Protein AF-A0A914CKJ9-F1 (afdb_monomer)

Structure (mmCIF, N/CA/C/O backbone):
data_AF-A0A914CKJ9-F1
#
_entry.id   AF-A0A914CKJ9-F1
#
loop_
_atom_site.group_PDB
_atom_site.id
_atom_site.type_symbol
_atom_site.label_atom_id
_atom_site.label_alt_id
_atom_site.label_comp_id
_atom_site.label_asym_id
_atom_site.label_entity_id
_atom_site.label_seq_id
_atom_site.pdbx_PDB_ins_code
_atom_site.Cartn_x
_atom_site.Cartn_y
_atom_site.Cartn_z
_atom_site.occupancy
_atom_site.B_iso_or_equiv
_atom_site.auth_seq_id
_atom_site.auth_comp_id
_atom_site.auth_asym_id
_atom_site.auth_atom_id
_atom_site.pdbx_PDB_model_num
ATOM 1 N N . MET A 1 1 ? 45.058 4.987 -1.884 1.00 44.88 1 MET A N 1
ATOM 2 C CA . MET A 1 1 ? 43.680 5.523 -1.889 1.00 44.88 1 MET A CA 1
ATOM 3 C C . MET A 1 1 ? 42.873 4.669 -2.861 1.00 44.88 1 MET A C 1
ATOM 5 O O . MET A 1 1 ? 43.163 4.696 -4.047 1.00 44.88 1 MET A O 1
ATOM 9 N N . LEU A 1 2 ? 41.996 3.793 -2.358 1.00 45.09 2 LEU A N 1
ATOM 10 C CA . LEU A 1 2 ? 41.260 2.826 -3.183 1.00 45.09 2 LEU A CA 1
ATOM 11 C C . LEU A 1 2 ? 40.120 3.542 -3.918 1.00 45.09 2 LEU A C 1
ATOM 13 O O . LEU A 1 2 ? 39.267 4.156 -3.279 1.00 45.09 2 LEU A O 1
ATOM 17 N N . CYS A 1 3 ? 40.099 3.465 -5.250 1.00 52.66 3 CYS A N 1
ATOM 18 C CA . CYS A 1 3 ? 38.950 3.884 -6.048 1.00 52.66 3 CYS A CA 1
ATOM 19 C C . CYS A 1 3 ? 37.725 3.051 -5.636 1.00 52.66 3 CYS A C 1
ATOM 21 O O . CYS A 1 3 ? 37.633 1.871 -5.970 1.00 52.66 3 CYS A O 1
ATOM 23 N N . MET A 1 4 ? 36.780 3.643 -4.900 1.00 56.75 4 MET A N 1
ATOM 24 C CA . MET A 1 4 ? 35.483 3.007 -4.672 1.00 56.75 4 MET A CA 1
ATOM 25 C C . MET A 1 4 ? 34.644 3.090 -5.951 1.00 56.75 4 MET A C 1
ATOM 27 O O . MET A 1 4 ? 34.432 4.169 -6.508 1.00 56.75 4 MET A O 1
ATOM 31 N N . ASN A 1 5 ? 34.157 1.937 -6.413 1.00 56.31 5 ASN A N 1
ATOM 32 C CA . ASN A 1 5 ? 33.267 1.830 -7.567 1.00 56.31 5 ASN A CA 1
ATOM 33 C C . ASN A 1 5 ? 31.988 2.648 -7.335 1.00 56.31 5 ASN A C 1
ATOM 35 O O . ASN A 1 5 ? 31.216 2.340 -6.427 1.00 56.31 5 ASN A O 1
ATOM 39 N N . LYS A 1 6 ? 31.719 3.639 -8.199 1.00 57.25 6 LYS A N 1
ATOM 40 C CA . LYS A 1 6 ? 30.502 4.480 -8.160 1.00 57.25 6 LYS A CA 1
ATOM 41 C C . LYS A 1 6 ? 29.202 3.660 -8.088 1.00 57.25 6 LYS A C 1
ATOM 43 O O . LYS A 1 6 ? 28.239 4.115 -7.481 1.00 57.25 6 LYS A O 1
ATOM 48 N N . SER A 1 7 ? 29.182 2.449 -8.650 1.00 64.38 7 SER A N 1
ATOM 49 C CA . SER A 1 7 ? 28.026 1.541 -8.596 1.00 64.38 7 SER A CA 1
ATOM 50 C C . SER A 1 7 ? 27.798 0.903 -7.219 1.00 64.38 7 SER A C 1
ATOM 52 O O . SER A 1 7 ? 26.653 0.670 -6.858 1.00 64.38 7 SER A O 1
ATOM 54 N N . LYS A 1 8 ? 28.850 0.671 -6.413 1.00 64.19 8 LYS A N 1
ATOM 55 C CA . LYS A 1 8 ? 28.698 0.142 -5.041 1.00 64.19 8 LYS A CA 1
ATOM 56 C C . LYS A 1 8 ? 28.064 1.175 -4.110 1.00 64.19 8 LYS A C 1
ATOM 58 O O . LYS A 1 8 ? 27.180 0.829 -3.339 1.00 64.19 8 LYS A O 1
ATOM 63 N N . LYS A 1 9 ? 28.460 2.445 -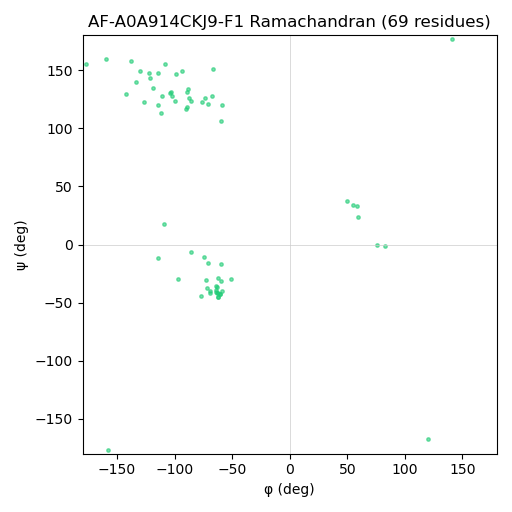4.247 1.00 71.25 9 LYS A N 1
ATOM 64 C CA . LYS A 1 9 ? 27.898 3.546 -3.455 1.00 71.25 9 LYS A CA 1
ATOM 65 C C . LYS A 1 9 ? 26.404 3.762 -3.741 1.00 71.25 9 LYS A C 1
ATOM 67 O O . LYS A 1 9 ? 25.626 3.928 -2.815 1.00 71.25 9 LYS A O 1
ATOM 72 N N . LYS A 1 10 ? 25.993 3.677 -5.014 1.00 75.44 10 LYS A N 1
ATOM 73 C CA . LYS A 1 10 ? 24.577 3.792 -5.407 1.00 75.44 10 LYS A CA 1
ATOM 74 C C . LYS A 1 10 ? 23.693 2.670 -4.857 1.00 75.44 10 LYS A C 1
ATOM 76 O O . LYS A 1 10 ? 22.545 2.934 -4.527 1.00 75.44 10 LYS A O 1
ATOM 81 N N . ASN A 1 11 ? 24.210 1.445 -4.766 1.00 80.25 11 ASN A N 1
ATOM 82 C CA . ASN A 1 11 ? 23.441 0.333 -4.205 1.00 80.25 11 ASN A CA 1
ATOM 83 C C . ASN A 1 11 ? 23.272 0.467 -2.686 1.00 80.25 11 ASN A C 1
ATOM 85 O O . ASN A 1 11 ? 22.179 0.223 -2.197 1.00 80.25 11 ASN A O 1
ATOM 89 N N . GLN A 1 12 ? 24.295 0.948 -1.970 1.00 85.06 12 GLN A N 1
ATOM 90 C CA . GLN A 1 12 ? 24.179 1.240 -0.535 1.00 85.06 12 GLN A CA 1
ATOM 91 C C . GLN A 1 12 ? 23.139 2.334 -0.254 1.00 85.06 12 GLN A C 1
ATOM 93 O O . GLN A 1 12 ? 22.268 2.147 0.586 1.00 85.06 12 GLN A O 1
ATOM 98 N N . GLU A 1 13 ? 23.153 3.430 -1.020 1.00 87.69 13 GLU A N 1
ATOM 99 C CA . GLU A 1 13 ? 22.148 4.502 -0.895 1.00 87.69 13 GLU A CA 1
ATOM 100 C C . GLU A 1 13 ? 20.715 4.017 -1.201 1.00 87.69 13 GLU A C 1
ATOM 102 O O . GLU A 1 13 ? 19.741 4.583 -0.703 1.00 87.69 13 GLU A O 1
ATOM 107 N N . LEU A 1 14 ? 20.564 2.994 -2.048 1.00 90.44 14 LEU A N 1
ATOM 108 C CA . LEU A 1 14 ? 19.268 2.390 -2.354 1.00 90.44 14 LEU A CA 1
ATOM 109 C C . LEU A 1 14 ? 18.802 1.469 -1.217 1.00 90.44 14 LEU A C 1
ATOM 111 O O . LEU A 1 14 ? 17.643 1.551 -0.817 1.00 90.44 14 LEU A O 1
ATOM 115 N N . GLU A 1 15 ? 19.697 0.638 -0.682 1.00 92.44 15 GLU A N 1
ATOM 116 C CA . GLU A 1 15 ? 19.430 -0.247 0.460 1.00 92.44 15 GLU A CA 1
ATOM 117 C C . GLU A 1 15 ? 19.039 0.546 1.712 1.00 92.44 15 GLU A C 1
ATOM 119 O O . GLU A 1 15 ? 18.051 0.208 2.359 1.00 92.44 15 GLU A O 1
ATOM 124 N N . GLU A 1 16 ? 19.728 1.653 2.004 1.00 93.75 16 GLU A N 1
ATOM 125 C CA . GLU A 1 16 ? 19.385 2.550 3.117 1.00 93.75 16 GLU A CA 1
ATOM 126 C C . GLU A 1 16 ? 17.964 3.118 2.981 1.00 93.75 16 GLU A C 1
ATOM 128 O O . GLU A 1 16 ? 17.217 3.186 3.958 1.00 93.75 16 GLU A O 1
ATOM 133 N N . LYS A 1 17 ? 17.550 3.479 1.759 1.00 93.19 17 LYS A N 1
ATOM 134 C CA . LYS A 1 17 ? 16.189 3.969 1.496 1.00 93.19 17 LYS A CA 1
ATOM 135 C C . LYS A 1 17 ? 15.137 2.878 1.649 1.00 93.19 17 LYS A C 1
ATOM 137 O O . LYS A 1 17 ? 14.082 3.155 2.210 1.00 93.19 17 LYS A O 1
ATOM 142 N N . PHE A 1 18 ? 15.402 1.668 1.157 1.00 92.12 18 PHE A N 1
ATOM 143 C CA . PHE A 1 18 ? 14.491 0.538 1.353 1.00 92.12 18 PHE A CA 1
ATOM 144 C C . PHE A 1 18 ? 14.335 0.209 2.835 1.00 92.12 18 PHE A C 1
ATOM 146 O O . PHE A 1 18 ? 13.208 0.090 3.304 1.00 92.12 18 PHE A O 1
ATOM 153 N N . HIS A 1 19 ? 15.440 0.161 3.579 1.00 92.12 19 HIS A N 1
ATOM 154 C CA . HIS A 1 19 ? 15.409 -0.108 5.011 1.00 92.12 19 HIS A CA 1
ATOM 155 C C . HIS A 1 19 ? 14.598 0.943 5.779 1.00 92.12 19 HIS A C 1
ATOM 157 O O . HIS A 1 19 ? 13.777 0.594 6.623 1.00 92.12 19 HIS A O 1
ATOM 163 N N . GLN A 1 20 ? 14.755 2.228 5.444 1.00 92.31 20 GLN A N 1
ATOM 164 C CA . GLN A 1 20 ? 13.946 3.286 6.049 1.00 92.31 20 GLN A CA 1
ATOM 165 C C . GLN A 1 20 ? 12.446 3.117 5.741 1.00 92.31 20 GLN A C 1
ATOM 167 O O . GLN A 1 20 ? 11.620 3.267 6.635 1.00 92.31 20 GLN A O 1
ATOM 172 N N . ILE A 1 21 ? 12.086 2.751 4.505 1.00 91.12 21 ILE A N 1
ATOM 173 C CA . ILE A 1 21 ? 10.687 2.494 4.121 1.00 91.12 21 ILE A CA 1
ATOM 174 C C . ILE A 1 21 ? 10.105 1.297 4.884 1.00 91.12 21 ILE A C 1
ATOM 176 O O . ILE A 1 21 ? 8.944 1.345 5.282 1.00 91.12 21 ILE A O 1
ATOM 180 N N . GLU A 1 22 ? 10.882 0.233 5.100 1.00 90.25 22 GLU A N 1
ATOM 181 C CA . GLU A 1 22 ? 10.443 -0.925 5.889 1.00 90.25 22 GLU A CA 1
ATOM 182 C C . GLU A 1 22 ? 10.154 -0.547 7.346 1.00 90.25 22 GLU A C 1
ATOM 184 O O . GLU A 1 22 ? 9.132 -0.972 7.887 1.00 90.25 22 GLU A O 1
ATOM 189 N N . LEU A 1 23 ? 10.997 0.288 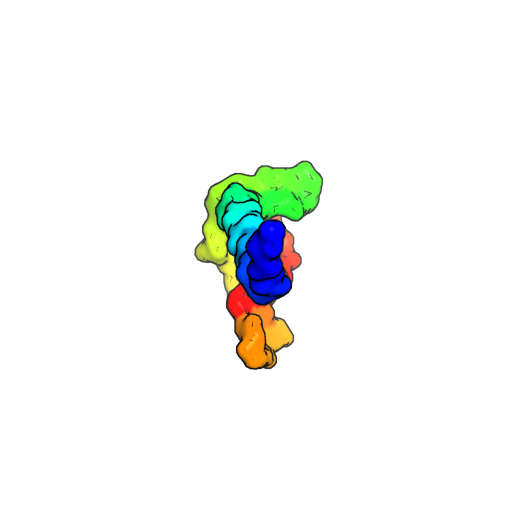7.965 1.00 88.19 23 LEU A N 1
ATOM 190 C CA . LEU A 1 23 ? 10.786 0.780 9.334 1.00 88.19 23 LEU A CA 1
ATOM 191 C C . LEU A 1 23 ? 9.520 1.636 9.464 1.00 88.19 23 LEU A C 1
ATOM 193 O O . LEU A 1 23 ? 8.827 1.552 10.476 1.00 88.19 23 LEU A O 1
ATOM 197 N N . ASP A 1 24 ? 9.214 2.431 8.440 1.00 90.81 24 ASP A N 1
ATOM 198 C CA . ASP A 1 24 ? 8.034 3.301 8.411 1.00 90.81 24 ASP A CA 1
ATOM 199 C C . ASP A 1 24 ? 6.765 2.573 7.914 1.00 90.81 24 ASP A C 1
ATOM 201 O O . ASP A 1 24 ? 5.662 3.130 7.940 1.00 90.81 24 ASP A O 1
ATOM 205 N N . SER A 1 25 ? 6.894 1.326 7.446 1.00 92.94 25 SER A N 1
ATOM 206 C CA . SER A 1 25 ? 5.777 0.543 6.918 1.00 92.94 25 SER A CA 1
ATOM 207 C C . SER A 1 25 ? 4.752 0.186 8.004 1.00 92.94 25 SER A C 1
ATOM 209 O O . SER A 1 25 ? 5.050 0.106 9.194 1.00 92.94 25 SER A O 1
ATOM 211 N N . GLY A 1 26 ? 3.488 0.027 7.603 1.00 92.94 26 GLY A N 1
ATOM 212 C CA . GLY A 1 26 ? 2.375 -0.161 8.542 1.00 92.94 26 GLY A CA 1
ATOM 213 C C . GLY A 1 26 ? 1.924 1.123 9.254 1.00 92.94 26 GLY A C 1
ATOM 214 O O . GLY A 1 26 ? 0.968 1.081 10.0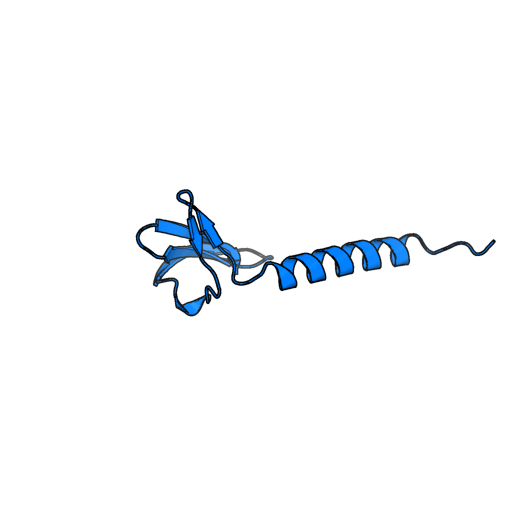30 1.00 92.94 26 GLY A O 1
ATOM 215 N N . ILE A 1 27 ? 2.553 2.271 8.978 1.00 95.25 27 ILE A N 1
ATOM 216 C CA . ILE A 1 27 ? 2.099 3.589 9.433 1.00 95.25 27 ILE A CA 1
ATOM 217 C C . ILE A 1 27 ? 1.403 4.310 8.277 1.00 95.25 27 ILE A C 1
ATOM 219 O O . ILE A 1 27 ? 1.956 4.465 7.189 1.00 95.25 27 ILE A O 1
ATOM 223 N N . LEU A 1 28 ? 0.183 4.796 8.516 1.00 95.25 28 LEU A N 1
ATOM 224 C CA . LEU A 1 28 ? -0.579 5.579 7.547 1.00 95.25 28 LEU A CA 1
ATOM 225 C C . LEU A 1 28 ? -1.028 6.905 8.164 1.00 95.25 28 LEU A C 1
ATOM 227 O O . LEU A 1 28 ? -1.738 6.928 9.168 1.00 95.25 28 LEU A O 1
ATOM 231 N N . ASN A 1 29 ? -0.637 8.016 7.542 1.00 94.75 29 ASN A N 1
ATOM 232 C CA . ASN A 1 29 ? -0.910 9.371 8.023 1.00 94.75 29 ASN A CA 1
ATOM 233 C C . ASN A 1 29 ? -1.887 10.094 7.087 1.00 94.75 29 ASN A C 1
ATOM 235 O O . ASN A 1 29 ? -1.541 10.398 5.947 1.00 94.75 29 ASN A O 1
ATOM 239 N N . PHE A 1 30 ? -3.102 10.390 7.555 1.00 93.69 30 PHE A N 1
ATOM 240 C CA . PHE A 1 30 ? -4.104 11.164 6.809 1.00 93.69 30 PHE A CA 1
ATOM 241 C C . PHE A 1 30 ? -5.156 11.761 7.753 1.00 93.69 30 PHE A C 1
ATOM 243 O O . PHE A 1 30 ? -5.326 11.311 8.883 1.00 93.69 30 PHE A O 1
ATOM 250 N N . GLY A 1 31 ? -5.866 12.805 7.308 1.00 90.56 31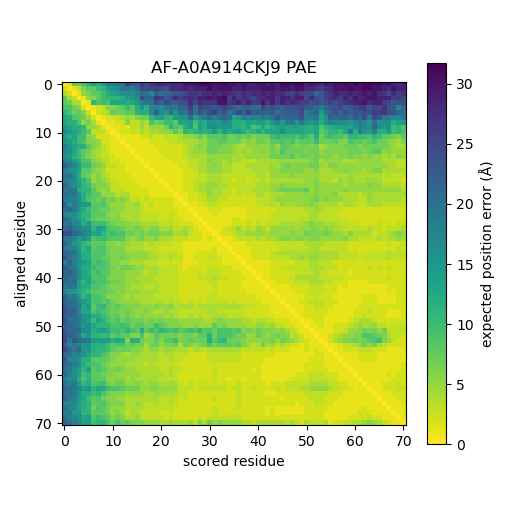 GLY A N 1
ATOM 251 C CA . GLY A 1 31 ? -6.947 13.414 8.098 1.00 90.56 31 GLY A CA 1
ATOM 252 C C . GLY A 1 31 ? -6.499 13.942 9.468 1.00 90.56 31 GLY A C 1
ATOM 253 O O . GLY A 1 31 ? -7.259 13.866 10.430 1.00 90.56 31 GLY A O 1
ATOM 254 N N . HIS A 1 32 ? -5.258 14.433 9.567 1.00 94.12 32 HIS A N 1
ATOM 255 C CA . HIS A 1 32 ? -4.621 14.863 10.821 1.00 94.12 32 HIS A CA 1
ATOM 256 C C . HIS A 1 32 ? -4.510 13.762 11.894 1.00 94.12 32 HIS A C 1
ATOM 258 O O . HIS A 1 32 ? -4.420 14.064 13.083 1.00 94.12 32 HIS A O 1
ATOM 264 N N . ARG A 1 33 ? -4.515 12.484 11.494 1.00 94.50 33 ARG A N 1
ATOM 265 C CA . ARG A 1 33 ? -4.325 11.331 12.379 1.00 94.50 33 ARG A CA 1
ATOM 266 C C . ARG A 1 33 ? -3.267 10.385 11.823 1.00 94.50 33 ARG A C 1
ATOM 268 O O . ARG A 1 33 ? -3.114 10.249 10.609 1.00 94.50 33 ARG A O 1
ATOM 275 N N . GLN A 1 34 ? -2.582 9.718 12.74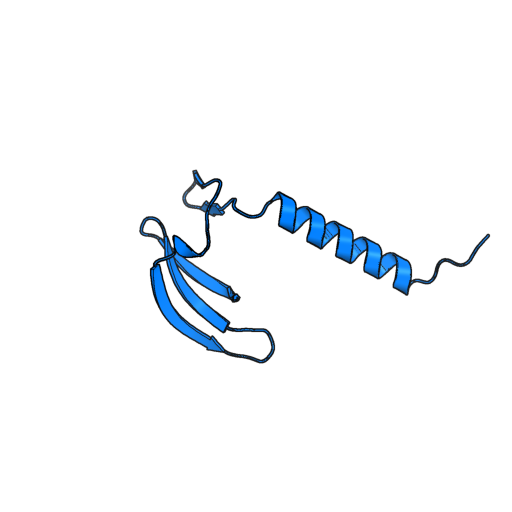2 1.00 96.06 34 GLN A N 1
ATOM 276 C CA . GLN A 1 34 ? -1.678 8.615 12.451 1.00 96.06 34 GLN A CA 1
ATOM 277 C C . GLN A 1 34 ? -2.360 7.298 12.818 1.00 96.06 34 GLN A C 1
ATOM 279 O O . GLN A 1 34 ? -2.889 7.150 13.922 1.00 96.06 34 GLN A O 1
ATOM 284 N N . TYR A 1 35 ? -2.336 6.347 11.893 1.00 94.88 35 TYR A N 1
ATOM 285 C CA . TYR A 1 35 ? -2.811 4.983 12.079 1.00 94.88 35 TYR A CA 1
ATOM 286 C C . TYR A 1 35 ? -1.598 4.056 12.068 1.00 94.88 35 TYR A C 1
ATOM 288 O O . TYR A 1 35 ? -0.787 4.126 11.150 1.00 94.88 35 TYR A O 1
ATOM 296 N N . ASN A 1 36 ? -1.474 3.216 13.094 1.00 95.31 36 ASN A N 1
ATOM 297 C CA . ASN A 1 36 ? -0.342 2.306 13.274 1.00 95.31 36 ASN A CA 1
ATOM 298 C C . ASN A 1 36 ? -0.770 0.859 13.018 1.00 95.31 36 ASN A C 1
ATOM 300 O O . ASN A 1 36 ? -1.938 0.528 13.228 1.00 95.31 36 ASN A O 1
ATOM 304 N N . ASN A 1 37 ? 0.194 0.010 12.654 1.00 94.06 37 ASN A N 1
ATOM 305 C CA . ASN A 1 37 ? 0.006 -1.415 12.356 1.00 94.06 37 ASN A CA 1
ATOM 306 C C . ASN A 1 37 ? -1.052 -1.680 11.272 1.00 94.06 37 ASN A C 1
ATOM 308 O O . ASN A 1 37 ? -1.769 -2.673 11.342 1.00 94.06 37 ASN A O 1
ATOM 312 N N . VAL A 1 38 ? -1.160 -0.781 10.293 1.00 95.12 38 VAL A N 1
ATOM 313 C CA . VAL A 1 38 ? -2.113 -0.895 9.189 1.00 95.12 38 VAL A CA 1
ATOM 314 C C . VAL A 1 38 ? -1.680 -2.021 8.254 1.00 95.12 38 VAL A C 1
ATOM 316 O O . VAL A 1 38 ? -0.594 -1.969 7.674 1.00 95.12 38 VAL A O 1
ATOM 319 N N . SER A 1 39 ? -2.548 -3.011 8.072 1.00 94.62 39 SER A N 1
ATOM 320 C CA . SER A 1 39 ? -2.381 -4.082 7.091 1.00 94.62 39 SER A CA 1
ATOM 321 C C . SER A 1 39 ? -3.086 -3.752 5.776 1.00 94.62 39 SER A C 1
ATOM 323 O O . SER A 1 39 ? -4.128 -3.096 5.740 1.00 94.62 39 SER A O 1
ATOM 325 N N . PHE A 1 40 ? -2.540 -4.256 4.670 1.00 93.44 40 PHE A N 1
ATOM 326 C CA . PHE A 1 40 ? -3.144 -4.125 3.345 1.00 93.44 40 PHE A CA 1
ATOM 327 C C . PHE A 1 40 ? -4.548 -4.749 3.263 1.00 93.44 40 PHE A C 1
ATOM 329 O O . PHE A 1 40 ? -5.410 -4.232 2.551 1.00 93.44 40 PHE A O 1
ATOM 336 N N . ASP A 1 41 ? -4.801 -5.811 4.029 1.00 94.81 41 ASP A N 1
ATOM 337 C CA . ASP A 1 41 ? -6.088 -6.519 4.041 1.00 94.81 41 ASP A CA 1
ATOM 338 C C . ASP A 1 41 ? -7.215 -5.711 4.705 1.00 94.81 41 ASP A C 1
ATOM 340 O O . ASP A 1 41 ? -8.392 -6.002 4.505 1.00 94.81 41 ASP A O 1
ATOM 344 N N . GLU A 1 42 ? -6.879 -4.661 5.461 1.00 96.19 42 GLU A N 1
ATOM 345 C CA . GLU A 1 42 ? -7.868 -3.750 6.052 1.00 96.19 42 GLU A CA 1
ATOM 346 C C . GLU A 1 42 ? -8.496 -2.800 5.021 1.00 96.19 42 GLU A C 1
ATOM 348 O O . GLU A 1 42 ? -9.463 -2.095 5.328 1.00 96.19 42 GLU A O 1
ATOM 353 N N . PHE A 1 43 ? -7.946 -2.748 3.806 1.00 97.38 43 PHE A N 1
ATOM 354 C CA . PHE A 1 43 ? -8.441 -1.900 2.735 1.00 97.38 43 PHE A CA 1
ATOM 355 C C . PHE A 1 43 ? -9.488 -2.628 1.898 1.00 97.38 43 PHE A C 1
ATOM 357 O O . PHE A 1 43 ? -9.182 -3.567 1.160 1.00 97.38 43 PHE A O 1
ATOM 364 N N . GLU A 1 44 ? -10.710 -2.109 1.917 1.00 98.25 44 GLU A N 1
ATOM 365 C CA . GLU A 1 44 ? -11.789 -2.586 1.061 1.00 98.25 44 GLU A CA 1
ATOM 366 C C . GLU A 1 44 ? -11.489 -2.255 -0.405 1.00 98.25 44 GLU A C 1
ATOM 368 O O . GLU A 1 44 ? -11.174 -1.115 -0.754 1.00 98.25 44 GLU A O 1
ATOM 373 N N . TYR A 1 45 ? -11.566 -3.258 -1.274 1.00 97.62 45 TYR A N 1
ATOM 374 C CA . TYR A 1 45 ? -11.226 -3.137 -2.687 1.00 97.62 45 TYR A CA 1
ATOM 375 C C . TYR A 1 45 ? -12.429 -2.714 -3.539 1.00 97.62 45 TYR A C 1
ATOM 377 O O . TYR A 1 45 ? -13.481 -3.342 -3.483 1.00 97.62 45 TYR A O 1
ATOM 385 N N . HIS A 1 46 ? -12.240 -1.697 -4.389 1.00 97.69 46 HIS A N 1
ATOM 386 C CA . HIS A 1 46 ? -13.290 -1.140 -5.258 1.00 97.69 46 HIS A CA 1
ATOM 387 C C . HIS A 1 46 ? -13.044 -1.334 -6.756 1.00 97.69 46 HIS A C 1
ATOM 389 O O . HIS A 1 46 ? -13.938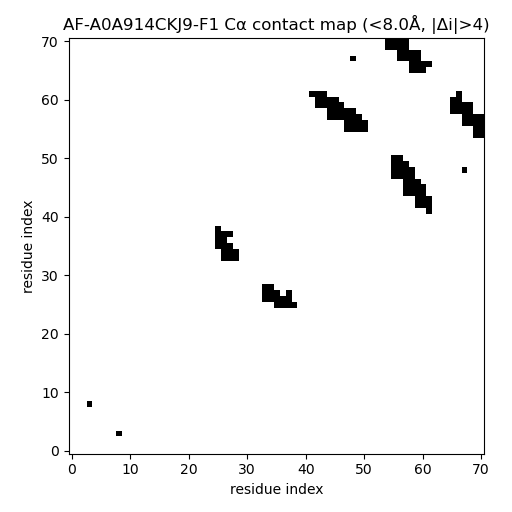 -1.060 -7.554 1.00 97.69 46 HIS A O 1
ATOM 395 N N . GLY A 1 47 ? -11.849 -1.759 -7.169 1.00 97.81 47 GLY A N 1
ATOM 396 C CA . GLY A 1 47 ? -11.531 -1.975 -8.582 1.00 97.81 47 GLY A CA 1
ATOM 397 C C . GLY A 1 47 ? -10.126 -1.540 -8.989 1.00 97.81 47 GLY A C 1
ATOM 398 O O . GLY A 1 47 ? -9.367 -0.970 -8.201 1.00 97.81 47 GLY A O 1
ATOM 399 N N . ILE A 1 48 ? -9.795 -1.789 -10.255 1.00 97.94 48 ILE A N 1
ATOM 400 C CA . ILE A 1 48 ? -8.541 -1.367 -10.887 1.00 97.94 48 ILE A CA 1
ATOM 401 C C . ILE A 1 48 ? -8.723 0.035 -11.477 1.00 97.94 48 ILE A C 1
ATOM 403 O O . ILE A 1 48 ? -9.718 0.311 -12.143 1.00 97.94 48 ILE A O 1
ATOM 407 N N . LEU A 1 49 ? -7.752 0.914 -11.233 1.00 97.44 49 LEU A N 1
ATOM 408 C CA . LEU A 1 49 ? -7.652 2.233 -11.864 1.00 97.44 49 LEU A CA 1
ATOM 409 C C . LEU A 1 49 ? -6.703 2.219 -13.069 1.00 97.44 49 LEU A C 1
ATOM 411 O O . LEU A 1 49 ? -6.891 2.993 -14.002 1.00 97.44 49 LEU A O 1
ATOM 415 N N . GLY A 1 50 ? -5.694 1.347 -13.056 1.00 96.75 50 GLY A N 1
ATOM 416 C CA . GLY A 1 50 ? -4.783 1.148 -14.177 1.00 96.75 50 GLY A CA 1
ATOM 417 C C . GLY A 1 50 ? -3.779 0.032 -13.911 1.00 96.75 50 GLY A C 1
ATOM 418 O O . GLY A 1 50 ? -3.465 -0.271 -12.761 1.00 96.75 50 GLY A O 1
ATOM 419 N N . GLU A 1 51 ? -3.267 -0.559 -14.983 1.00 97.31 51 GLU A N 1
ATOM 420 C CA . GLU A 1 51 ? -2.277 -1.635 -14.960 1.00 97.31 51 GLU A CA 1
ATOM 421 C C . GLU A 1 51 ? -1.165 -1.317 -15.963 1.00 97.31 51 GLU A C 1
ATOM 423 O O . GLU A 1 51 ? -1.421 -0.789 -17.048 1.00 97.31 51 GLU A O 1
ATOM 428 N N . GLY A 1 52 ? 0.083 -1.595 -15.590 1.00 93.81 52 GLY A N 1
ATOM 429 C CA . GLY A 1 52 ? 1.237 -1.393 -16.457 1.00 93.81 52 GLY A CA 1
ATOM 430 C C . GLY A 1 52 ? 2.427 -2.256 -16.051 1.00 93.81 52 GLY A C 1
ATOM 431 O O . GLY A 1 52 ? 2.370 -3.028 -15.100 1.00 93.81 52 GLY A O 1
ATOM 432 N N . ALA A 1 53 ? 3.552 -2.087 -16.749 1.00 93.00 53 ALA A N 1
ATOM 433 C CA . ALA A 1 53 ? 4.751 -2.913 -16.557 1.00 93.00 53 ALA A CA 1
ATOM 434 C C . ALA A 1 53 ? 5.347 -2.873 -15.132 1.00 93.00 53 ALA A C 1
ATOM 436 O O . ALA A 1 53 ? 6.149 -3.730 -14.775 1.00 93.00 53 ALA A O 1
ATOM 437 N N . CYS A 1 54 ? 4.976 -1.875 -14.325 1.00 89.62 54 CYS A N 1
ATOM 438 C CA . CYS A 1 54 ? 5.481 -1.665 -12.968 1.00 89.62 54 CYS A CA 1
ATOM 439 C C . CYS A 1 54 ? 4.440 -1.948 -11.868 1.00 89.62 54 CYS A C 1
ATOM 441 O O . CYS A 1 54 ? 4.617 -1.433 -10.760 1.00 89.62 54 CYS A O 1
ATOM 443 N N . GLY A 1 55 ? 3.355 -2.668 -12.176 1.00 94.56 55 GLY A N 1
ATOM 444 C CA . GLY A 1 55 ? 2.326 -3.062 -11.209 1.00 94.56 55 GLY A CA 1
ATOM 445 C C . GLY A 1 55 ? 0.919 -2.553 -11.533 1.00 94.56 55 GLY A C 1
ATOM 446 O O . GLY A 1 55 ? 0.644 -2.055 -12.631 1.00 94.56 55 GLY A O 1
ATOM 447 N N . VAL A 1 56 ? 0.027 -2.665 -10.550 1.00 97.00 56 VAL A N 1
ATOM 448 C CA . VAL A 1 56 ? -1.399 -2.327 -10.657 1.00 97.00 56 VAL A CA 1
ATOM 449 C C . VAL A 1 56 ? -1.739 -1.217 -9.670 1.00 97.00 56 VAL A C 1
ATOM 451 O O . VAL A 1 56 ? -1.377 -1.262 -8.498 1.00 97.00 56 VAL A O 1
ATOM 454 N N . VAL A 1 57 ? -2.488 -0.214 -10.117 1.00 97.31 57 VAL A N 1
ATOM 455 C CA . VAL A 1 57 ? -3.089 0.788 -9.233 1.00 97.31 57 VAL A CA 1
ATOM 456 C C . VAL A 1 57 ? -4.547 0.421 -9.011 1.00 97.31 57 VAL A C 1
ATOM 458 O O . VAL A 1 57 ? -5.328 0.313 -9.955 1.00 97.31 57 VAL A O 1
ATOM 461 N N . THR A 1 58 ? -4.928 0.257 -7.750 1.00 97.81 58 THR A N 1
ATOM 462 C CA . THR A 1 58 ? -6.283 -0.116 -7.337 1.00 97.81 58 THR A CA 1
ATOM 463 C C . THR A 1 58 ? -6.949 1.011 -6.559 1.00 97.81 58 THR A C 1
ATOM 465 O O . THR A 1 58 ? -6.290 1.763 -5.841 1.00 97.81 58 THR A O 1
ATOM 468 N N . LYS A 1 59 ? -8.268 1.140 -6.695 1.00 98.31 59 LYS A N 1
ATOM 469 C CA . LYS A 1 59 ? -9.089 1.998 -5.841 1.00 98.31 59 LYS A CA 1
ATOM 470 C C . LYS A 1 59 ? -9.469 1.196 -4.606 1.00 98.31 59 LYS A C 1
ATOM 472 O O . LYS A 1 59 ? -10.067 0.128 -4.737 1.00 98.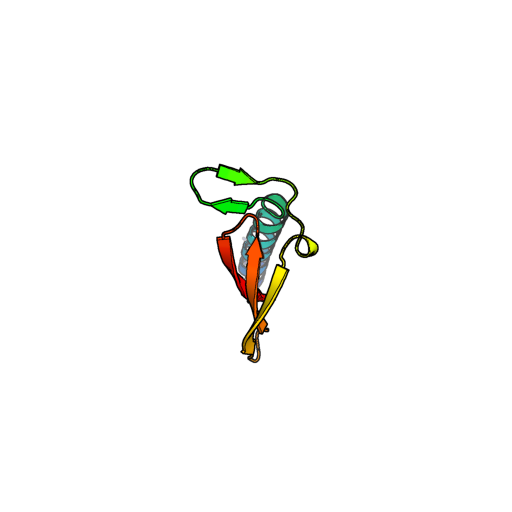31 59 LYS A O 1
ATOM 477 N N . ARG A 1 60 ? -9.142 1.700 -3.420 1.00 98.25 60 ARG A N 1
ATOM 478 C CA . ARG A 1 60 ? -9.470 1.041 -2.150 1.00 98.25 60 ARG A CA 1
ATOM 479 C C . ARG A 1 60 ? -9.970 2.031 -1.107 1.00 98.25 60 ARG A C 1
ATOM 481 O O . ARG A 1 60 ? -9.664 3.215 -1.216 1.00 98.25 60 ARG A O 1
ATOM 488 N N . SER A 1 61 ? -10.711 1.580 -0.099 1.00 97.81 61 SER A N 1
ATOM 489 C CA . SER A 1 61 ? -11.118 2.422 1.028 1.00 97.81 61 SER A CA 1
ATOM 490 C C . SER A 1 61 ? -10.653 1.896 2.374 1.00 97.81 61 SER A C 1
ATOM 492 O O . SER A 1 61 ? -10.666 0.699 2.631 1.00 97.81 61 SER A O 1
ATOM 494 N N . TYR A 1 62 ? -10.288 2.823 3.255 1.00 97.06 62 TYR A N 1
ATOM 495 C CA . TYR A 1 62 ? -9.926 2.553 4.641 1.00 97.06 62 TYR A CA 1
ATOM 496 C C . TYR A 1 62 ? -10.465 3.682 5.526 1.00 97.06 62 TYR A C 1
ATOM 498 O O . TYR A 1 62 ? -10.291 4.863 5.223 1.00 97.06 62 TYR A O 1
ATOM 506 N N . LYS A 1 63 ? -11.181 3.323 6.602 1.00 94.50 63 LYS A N 1
ATOM 507 C CA . LYS A 1 63 ? -11.803 4.261 7.566 1.00 94.50 63 LYS A CA 1
ATOM 508 C C . LYS A 1 63 ? -12.636 5.385 6.917 1.00 94.50 63 LYS A C 1
ATOM 510 O O . LYS A 1 63 ? -12.628 6.515 7.394 1.00 94.50 63 LYS A O 1
ATOM 515 N N . GLY A 1 64 ? -13.357 5.077 5.835 1.00 94.19 64 GLY A N 1
ATOM 516 C CA . GLY A 1 64 ? -14.218 6.031 5.120 1.00 94.19 64 GLY A CA 1
ATOM 517 C C . GLY A 1 64 ? -13.498 6.927 4.104 1.00 94.19 64 GLY A C 1
ATOM 518 O O . GLY A 1 64 ? -14.152 7.700 3.411 1.00 94.19 64 GLY A O 1
ATOM 519 N N . TYR A 1 65 ? -12.176 6.805 3.967 1.00 96.06 65 TYR A N 1
ATOM 520 C CA . TYR A 1 65 ? -11.391 7.506 2.952 1.00 96.06 65 TYR A CA 1
ATOM 521 C C . TYR A 1 65 ? -11.110 6.583 1.774 1.00 96.06 65 TYR A C 1
ATOM 523 O O . TYR A 1 65 ? -10.941 5.379 1.950 1.00 96.06 65 TYR A O 1
ATOM 531 N N . THR A 1 66 ? -11.050 7.154 0.571 1.00 96.75 66 THR A N 1
ATOM 532 C CA . THR A 1 66 ? -10.701 6.432 -0.658 1.00 96.75 66 THR A CA 1
ATOM 533 C C . THR A 1 66 ? -9.265 6.750 -1.057 1.00 96.75 66 THR A C 1
ATOM 535 O O . THR A 1 66 ? -8.888 7.917 -1.139 1.00 96.75 66 THR A O 1
ATOM 538 N N . PHE A 1 67 ? -8.492 5.712 -1.354 1.00 96.88 67 PHE A N 1
ATOM 539 C CA . PHE A 1 67 ? -7.087 5.766 -1.733 1.00 96.88 67 PHE A CA 1
ATOM 540 C C . PHE A 1 67 ? -6.874 5.127 -3.107 1.00 96.88 67 PHE A C 1
ATOM 542 O O . PHE A 1 67 ? -7.537 4.152 -3.473 1.00 96.88 67 PHE A O 1
ATOM 549 N N . ALA A 1 68 ? -5.903 5.660 -3.845 1.00 96.88 68 ALA A N 1
ATOM 550 C CA . ALA A 1 68 ? -5.259 4.936 -4.930 1.00 96.88 68 ALA A CA 1
ATOM 551 C C . ALA A 1 68 ? -4.068 4.174 -4.338 1.00 96.88 68 ALA A C 1
ATOM 553 O O . ALA A 1 68 ? -3.157 4.788 -3.783 1.00 96.88 68 ALA A O 1
ATOM 554 N N . VAL A 1 69 ? -4.087 2.848 -4.428 1.00 96.31 69 VAL A N 1
ATOM 555 C CA . VAL A 1 69 ? -3.070 1.973 -3.839 1.00 96.31 69 VAL A CA 1
ATOM 556 C C . VAL A 1 69 ? -2.323 1.264 -4.959 1.00 96.31 69 VAL A C 1
ATOM 558 O O . VAL A 1 69 ? -2.942 0.555 -5.756 1.00 96.31 69 VAL A O 1
ATOM 561 N N . LYS A 1 70 ? -1.007 1.481 -5.027 1.00 95.00 70 LYS A N 1
ATOM 562 C CA . LYS A 1 70 ? -0.118 0.809 -5.977 1.00 95.00 70 LYS A CA 1
ATOM 563 C C . LYS A 1 70 ? 0.361 -0.512 -5.377 1.00 95.00 70 LYS A C 1
ATOM 565 O O . LYS A 1 70 ? 0.891 -0.507 -4.269 1.00 95.00 70 LYS A O 1
ATOM 570 N N . VAL A 1 71 ? 0.162 -1.590 -6.126 1.00 90.75 71 VAL A N 1
ATOM 571 C CA . VAL A 1 71 ? 0.623 -2.954 -5.841 1.00 90.75 71 VAL A CA 1
ATOM 572 C C . VAL A 1 71 ? 1.648 -3.346 -6.892 1.00 90.75 71 VAL A C 1
ATOM 574 O O . VAL A 1 71 ? 1.373 -3.094 -8.090 1.00 90.75 71 VAL A O 1
#

Organism: NCBI:txid290746

Mean predicted aligned error: 6.81 Å

Nearest PDB structures (foldseek):
  5gjd-assembly1_A  TM=8.521E-01  e=1.582E-01  Homo sapiens
  8uak-assembly1_A  TM=8.461E-01  e=2.281E-01  Homo sapiens
  4yff-assembly1_D  TM=8.284E-01  e=2.577E-01  Homo sapiens
  4bgg-assembly3_C  TM=9.167E-01  e=5.694E-01  Homo sapiens
  1k9a-assembly5_E  TM=8.471E-01  e=5.040E-01  Rattus norvegicus

Sequence (71 aa):
MLCMNKSKKKNQELEEKFHQIELDSGILNFGHRQYNNVSFDEFEYHGILGEGACGVVTKRSYKGYTFAVKV

pLDDT: mean 89.25, std 13.22, range [44.88, 98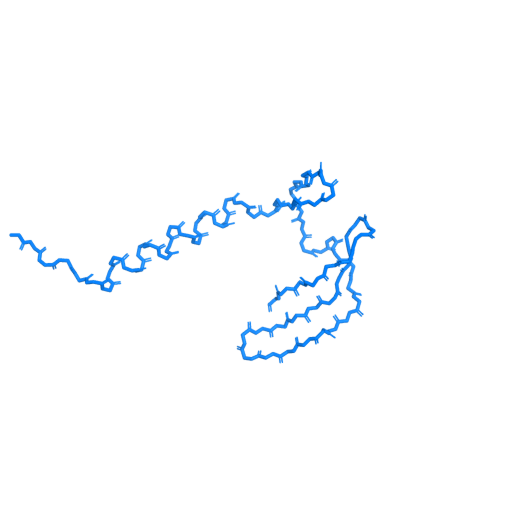.31]

Foldseek 3Di:
DDPDDPVVVVVVVVVVVVVVCVVCPQWDDDPNDIGHNHDPVQWAWDAWPDQDPQFTWTWTDHPRDIDTDGD

Radius of gyration: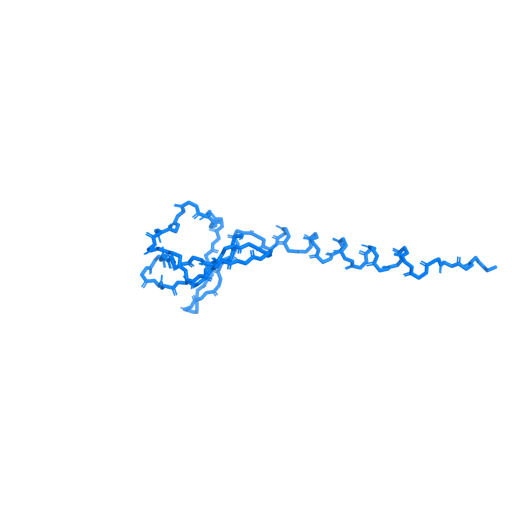 17.45 Å; Cα contacts (8 Å, |Δi|>4): 71; chains: 1; bounding box: 58×21×30 Å

Solvent-accessible surface area (backbone atoms only — not comparable to full-atom values): 4420 Å² total; per-residue (Å²): 134,82,86,76,59,72,68,60,57,55,51,51,61,48,50,55,52,51,53,52,51,60,72,54,53,35,55,48,80,56,96,94,42,80,42,72,80,54,56,78,84,69,42,47,79,74,48,79,76,47,76,55,100,89,38,37,33,28,37,30,33,48,98,90,42,79,43,83,45,79,84

Secondary structure (DSSP, 8-state):
-----HHHHHHHHHHHHHHHHHHHTT-EEETTEEE-S--GGGSEEEEEEEEETTEEEEEEEETTEEEEEE-